Protein AF-A0A9C8HAI7-F1 (afdb_monomer_lite)

Structure (mmCIF, N/CA/C/O backbone):
data_AF-A0A9C8HAI7-F1
#
_entry.id   AF-A0A9C8HAI7-F1
#
loop_
_atom_site.group_PDB
_atom_site.id
_atom_site.type_symbol
_atom_site.label_atom_id
_atom_site.label_alt_id
_atom_site.label_comp_id
_atom_site.label_asym_id
_atom_site.label_entity_id
_atom_site.label_seq_id
_atom_site.pdbx_PDB_ins_code
_atom_site.Cartn_x
_atom_site.Cartn_y
_atom_site.Cartn_z
_atom_site.occupancy
_atom_site.B_iso_or_equiv
_atom_site.auth_seq_id
_atom_site.auth_comp_id
_atom_site.auth_asym_id
_atom_site.auth_atom_id
_atom_site.pdbx_PDB_model_num
ATOM 1 N N . MET A 1 1 ? 9.123 11.674 38.510 1.00 51.25 1 MET A N 1
ATOM 2 C CA . MET A 1 1 ? 7.842 11.099 38.053 1.00 51.25 1 MET A CA 1
ATOM 3 C C . MET A 1 1 ? 8.054 9.599 37.955 1.00 51.25 1 MET A C 1
ATOM 5 O O . MET A 1 1 ? 8.967 9.199 37.250 1.00 51.25 1 MET A O 1
ATOM 9 N N . ALA A 1 2 ? 7.351 8.792 38.752 1.00 55.34 2 ALA A N 1
ATOM 10 C CA . ALA A 1 2 ? 7.474 7.337 38.682 1.00 55.34 2 ALA A CA 1
ATOM 11 C C . ALA A 1 2 ? 6.578 6.842 37.539 1.00 55.34 2 ALA A C 1
ATOM 13 O O . ALA A 1 2 ? 5.361 7.010 37.595 1.00 55.34 2 ALA A O 1
ATOM 14 N N . GLN A 1 3 ? 7.203 6.332 36.480 1.00 66.25 3 GLN A N 1
ATOM 15 C CA . GLN A 1 3 ? 6.550 5.761 35.308 1.00 66.25 3 GLN A CA 1
ATOM 16 C C . GLN A 1 3 ? 5.741 4.535 35.761 1.00 66.25 3 GLN A C 1
ATOM 18 O O . GLN A 1 3 ? 6.293 3.644 36.401 1.00 66.25 3 GLN A O 1
ATOM 23 N N . GLY A 1 4 ? 4.431 4.528 35.507 1.00 74.19 4 GLY A N 1
ATOM 24 C CA . GLY A 1 4 ? 3.496 3.498 35.972 1.00 74.19 4 GLY A CA 1
ATOM 25 C C . GLY A 1 4 ? 3.650 2.164 35.243 1.00 74.19 4 GLY A C 1
ATOM 26 O O . GLY A 1 4 ? 2.739 1.753 34.529 1.00 74.19 4 GLY A O 1
ATOM 27 N N . PHE A 1 5 ? 4.794 1.503 35.398 1.00 66.69 5 PHE A N 1
ATOM 28 C CA . PHE A 1 5 ? 5.005 0.155 34.890 1.00 66.69 5 PHE A CA 1
ATOM 29 C C . PHE A 1 5 ? 4.417 -0.886 35.848 1.00 66.69 5 PHE A C 1
ATOM 31 O O . PHE A 1 5 ? 4.404 -0.733 37.071 1.00 66.69 5 PHE A O 1
ATOM 38 N N . ALA A 1 6 ? 3.853 -1.945 35.270 1.00 79.56 6 ALA A N 1
ATOM 39 C CA . ALA A 1 6 ? 3.275 -3.056 36.011 1.00 79.56 6 ALA A CA 1
ATOM 40 C C . ALA A 1 6 ? 4.389 -4.003 36.494 1.00 79.56 6 ALA A C 1
ATOM 42 O O . ALA A 1 6 ? 4.573 -5.086 35.955 1.00 79.56 6 ALA A O 1
ATOM 43 N N . ASP A 1 7 ? 5.135 -3.598 37.523 1.00 82.38 7 ASP A N 1
ATOM 44 C CA . ASP A 1 7 ? 6.307 -4.336 38.033 1.00 82.38 7 ASP A CA 1
ATOM 45 C C . ASP A 1 7 ? 5.966 -5.480 39.008 1.00 82.38 7 ASP A C 1
ATOM 47 O O . ASP A 1 7 ? 6.837 -6.009 39.699 1.00 82.38 7 ASP A O 1
ATOM 51 N N . ARG A 1 8 ? 4.686 -5.849 39.141 1.00 75.75 8 ARG A N 1
ATOM 52 C CA . ARG A 1 8 ? 4.245 -6.864 40.108 1.00 75.75 8 ARG A CA 1
ATOM 53 C C . ARG A 1 8 ? 3.381 -7.919 39.434 1.00 75.75 8 ARG A C 1
ATOM 55 O O . ARG A 1 8 ? 2.238 -7.646 39.079 1.00 75.75 8 ARG A O 1
ATOM 62 N N . LEU A 1 9 ? 3.910 -9.137 39.336 1.00 80.62 9 LEU A N 1
ATOM 63 C CA . LEU A 1 9 ? 3.096 -10.330 39.116 1.00 80.62 9 LEU A CA 1
ATOM 64 C C . LEU A 1 9 ? 2.451 -10.743 40.445 1.00 80.62 9 LEU A C 1
ATOM 66 O O . LEU A 1 9 ? 3.131 -10.863 41.463 1.00 80.62 9 LEU A O 1
ATOM 70 N N . ILE A 1 10 ? 1.138 -10.951 40.427 1.00 83.50 10 ILE A N 1
ATOM 71 C CA . ILE A 1 10 ? 0.376 -11.511 41.547 1.00 83.50 10 ILE A CA 1
ATOM 72 C C . ILE A 1 10 ? 0.139 -12.996 41.260 1.00 83.50 10 ILE A C 1
ATOM 74 O O . ILE A 1 10 ? 0.052 -13.397 40.099 1.00 83.50 10 ILE A O 1
ATOM 78 N N . GLU A 1 11 ? 0.036 -13.794 42.323 1.00 86.00 11 GLU A N 1
ATOM 79 C CA . GLU A 1 11 ? -0.294 -15.218 42.253 1.00 86.00 11 GLU A CA 1
ATOM 80 C C . GLU A 1 11 ? -1.531 -15.463 41.363 1.00 86.00 11 GLU A C 1
ATOM 82 O O . GLU A 1 11 ? -2.542 -14.762 41.519 1.00 86.00 11 GLU A O 1
ATOM 87 N N . PRO A 1 12 ? -1.488 -16.440 40.437 1.00 82.56 12 PRO A N 1
ATOM 88 C CA . PRO A 1 12 ? -2.614 -16.753 39.570 1.00 82.56 12 PRO A CA 1
ATOM 89 C C . PRO A 1 12 ? -3.881 -17.061 40.375 1.00 82.56 12 PRO A C 1
ATOM 91 O O . PRO A 1 12 ? -3.924 -17.946 41.232 1.00 82.56 12 PRO A O 1
ATOM 94 N N . VAL A 1 13 ? -4.960 -16.346 40.060 1.00 84.44 13 VAL A N 1
ATOM 95 C CA . VAL A 1 13 ? -6.271 -16.603 40.659 1.00 84.44 13 VAL A CA 1
ATOM 96 C C . VAL A 1 13 ? -6.896 -17.822 39.984 1.00 84.44 13 VAL A C 1
ATOM 98 O O . VAL A 1 13 ? -7.035 -17.872 38.763 1.00 84.44 13 VAL A O 1
ATOM 101 N N . ARG A 1 14 ? -7.322 -18.808 40.781 1.00 82.88 14 ARG A N 1
ATOM 102 C CA . ARG A 1 14 ? -8.084 -19.957 40.274 1.00 82.88 14 ARG A CA 1
ATOM 103 C C . ARG A 1 14 ? -9.531 -19.546 40.009 1.00 82.88 14 ARG A C 1
ATOM 105 O O . ARG A 1 14 ? -10.239 -19.138 40.927 1.00 82.88 14 ARG A O 1
ATOM 112 N N . ILE A 1 15 ? -9.982 -19.677 38.764 1.00 82.62 15 ILE A N 1
ATOM 113 C CA . ILE A 1 15 ? -11.381 -19.444 38.394 1.00 82.62 15 ILE A CA 1
ATOM 114 C C . ILE A 1 15 ? -12.225 -20.597 38.962 1.00 82.62 15 ILE A C 1
ATOM 116 O O . ILE A 1 15 ? -12.009 -21.757 38.626 1.00 82.62 15 ILE A O 1
ATOM 120 N N . ALA A 1 16 ? -13.183 -20.286 39.840 1.00 82.81 16 ALA A N 1
ATOM 121 C CA . ALA A 1 16 ? -14.054 -21.284 40.477 1.00 82.81 16 ALA A CA 1
ATOM 122 C C . ALA A 1 16 ? -15.240 -21.729 39.596 1.00 82.81 16 ALA A C 1
ATOM 124 O O . ALA A 1 16 ? -15.949 -22.674 39.938 1.00 82.81 16 ALA A O 1
ATOM 125 N N . ALA A 1 17 ? -15.473 -21.046 38.474 1.00 81.25 17 ALA A N 1
ATOM 126 C CA . ALA A 1 17 ? -16.537 -21.350 37.527 1.00 81.25 17 ALA A CA 1
ATOM 127 C C . ALA A 1 17 ? -15.955 -21.935 36.236 1.00 81.25 17 ALA A C 1
ATOM 129 O O . ALA A 1 17 ? -15.024 -21.381 35.657 1.00 81.25 17 ALA A O 1
ATOM 130 N N . ARG A 1 18 ? -16.539 -23.037 35.763 1.00 79.31 18 ARG A N 1
ATOM 131 C CA . ARG A 1 18 ? -16.265 -23.590 34.432 1.00 79.31 18 ARG A CA 1
ATOM 132 C C . ARG A 1 18 ? -17.380 -23.185 33.478 1.00 79.31 18 ARG A C 1
ATOM 134 O O . ARG A 1 18 ? -18.553 -23.250 33.848 1.00 79.31 18 ARG A O 1
ATOM 141 N N . PHE A 1 19 ? -17.016 -22.793 32.265 1.00 78.69 19 PHE A N 1
ATOM 142 C CA . PHE A 1 19 ? -17.974 -22.579 31.189 1.00 78.69 19 PHE A CA 1
ATOM 143 C C . PHE A 1 19 ? -18.028 -23.840 30.323 1.00 78.69 19 PHE A C 1
ATOM 145 O O . PHE A 1 19 ? -16.998 -24.305 29.844 1.00 78.69 19 PHE A O 1
ATOM 152 N N . ASP A 1 20 ? -19.219 -24.415 30.168 1.00 81.56 20 ASP A N 1
ATOM 153 C CA . ASP A 1 20 ? -19.455 -25.561 29.287 1.00 81.56 20 ASP A CA 1
ATOM 154 C C . ASP A 1 20 ? -19.900 -25.045 27.915 1.00 81.56 20 ASP A C 1
ATOM 156 O O . ASP A 1 20 ? -21.063 -24.682 27.717 1.00 81.56 20 ASP A O 1
ATOM 160 N N . ILE A 1 21 ? -18.947 -24.981 26.983 1.00 78.00 21 ILE A N 1
ATOM 161 C CA . ILE A 1 21 ? -19.149 -24.453 25.627 1.00 78.00 21 ILE A CA 1
ATOM 162 C C . ILE A 1 21 ? -20.181 -25.300 24.858 1.00 78.00 21 ILE A C 1
ATOM 164 O O . ILE A 1 21 ? -20.953 -24.751 24.076 1.00 78.00 21 ILE A O 1
ATOM 168 N N . GLY A 1 22 ? -20.294 -26.603 25.149 1.00 78.38 22 GLY A N 1
ATOM 169 C CA . GLY A 1 22 ? -21.260 -27.502 24.501 1.00 78.38 22 GLY A CA 1
ATOM 170 C C . GLY A 1 22 ? -22.720 -27.236 24.887 1.00 78.38 22 GLY A C 1
ATOM 171 O O . GLY A 1 22 ? -23.648 -27.687 24.213 1.00 78.38 22 GLY A O 1
ATOM 172 N N . ARG A 1 23 ? -22.956 -26.469 25.960 1.00 77.69 23 ARG A N 1
ATOM 173 C CA . ARG A 1 23 ? -24.305 -26.065 26.380 1.00 77.69 23 ARG A CA 1
ATOM 174 C C . ARG A 1 23 ? -24.809 -24.822 25.645 1.00 77.69 23 ARG A C 1
ATOM 176 O O . ARG A 1 23 ? -25.992 -24.490 25.752 1.00 77.69 23 ARG A O 1
ATOM 183 N N . PHE A 1 24 ? -23.941 -24.112 24.928 1.00 78.38 24 PHE A N 1
ATOM 184 C CA . PHE A 1 24 ? -24.313 -22.880 24.252 1.00 78.38 24 PHE A CA 1
ATOM 185 C C . PHE A 1 24 ? -25.170 -23.188 23.018 1.00 78.38 24 PHE A C 1
ATOM 187 O O . PHE A 1 24 ? -24.724 -23.818 22.068 1.00 78.38 24 PHE A O 1
ATOM 194 N N . ARG A 1 25 ? -26.434 -22.752 23.043 1.00 82.19 25 ARG A N 1
ATOM 195 C CA . ARG A 1 25 ? -27.409 -22.946 21.949 1.00 82.19 25 ARG A CA 1
ATOM 196 C C . ARG A 1 25 ? -27.593 -21.701 21.079 1.00 82.19 25 ARG A C 1
ATOM 198 O O . ARG A 1 25 ? -28.437 -21.700 20.197 1.00 82.19 25 ARG A O 1
ATOM 205 N N . ASN A 1 26 ? -26.821 -20.649 21.344 1.00 78.75 26 ASN A N 1
ATOM 206 C CA . ASN A 1 26 ? -26.900 -19.366 20.649 1.00 78.75 26 ASN A CA 1
ATOM 207 C C . ASN A 1 26 ? -25.709 -19.174 19.696 1.00 78.75 26 ASN A C 1
ATOM 209 O O . ASN A 1 26 ? -25.126 -18.093 19.628 1.00 78.75 26 ASN A O 1
ATOM 213 N N . ALA A 1 27 ? -25.288 -20.249 19.027 1.00 79.31 27 ALA A N 1
ATOM 214 C CA . ALA A 1 27 ? -24.289 -20.144 17.977 1.00 79.31 27 ALA A CA 1
ATOM 215 C C . ALA A 1 27 ? -24.911 -19.404 16.777 1.00 79.31 27 ALA A C 1
ATOM 217 O O . ALA A 1 27 ? -26.030 -19.742 16.379 1.00 79.31 27 ALA A O 1
ATOM 218 N N . PRO A 1 28 ? -24.228 -18.396 16.205 1.00 79.12 28 PRO A N 1
ATOM 219 C CA . PRO A 1 28 ? -24.620 -17.818 14.927 1.00 79.12 28 PRO A CA 1
ATOM 220 C C . PRO A 1 28 ? -24.794 -18.929 13.878 1.00 79.12 28 PRO A C 1
ATOM 222 O O . PRO A 1 28 ? -23.923 -19.798 13.796 1.00 79.12 28 PRO A O 1
ATOM 225 N N . PRO A 1 29 ? -25.864 -18.909 13.063 1.00 73.62 29 PRO A N 1
ATOM 226 C CA . PRO A 1 29 ? -26.189 -20.002 12.139 1.00 73.62 29 PRO A CA 1
ATOM 227 C C . PRO A 1 29 ? -25.047 -20.318 11.162 1.00 73.62 29 PRO A C 1
ATOM 229 O O . PRO A 1 29 ? -24.774 -21.481 10.897 1.00 73.62 29 PRO A O 1
ATOM 232 N N . VAL A 1 30 ? -24.291 -19.296 10.752 1.00 80.00 30 VAL A N 1
ATOM 233 C CA . VAL A 1 30 ? -23.109 -19.421 9.882 1.00 80.00 30 VAL A CA 1
ATOM 234 C C . VAL A 1 30 ? -22.053 -20.387 10.444 1.00 80.00 30 VAL A C 1
ATOM 236 O O . VAL A 1 30 ? -21.397 -21.091 9.685 1.00 80.00 30 VAL A O 1
ATOM 239 N N . LEU A 1 31 ? -21.880 -20.443 11.770 1.00 76.31 31 LEU A N 1
ATOM 240 C CA . LEU A 1 31 ? -20.901 -21.334 12.406 1.00 76.31 31 LEU A CA 1
ATOM 241 C C . LEU A 1 31 ? -21.414 -22.772 12.534 1.00 76.31 31 LEU A C 1
ATOM 243 O O . LEU A 1 31 ? -20.612 -23.698 12.563 1.00 76.31 31 LEU A O 1
ATOM 247 N N . VAL A 1 32 ? -22.733 -22.961 12.620 1.00 77.88 32 VAL A N 1
ATOM 248 C CA . VAL A 1 32 ? -23.352 -24.294 12.670 1.00 77.88 32 VAL A CA 1
ATOM 249 C C . VAL A 1 32 ? 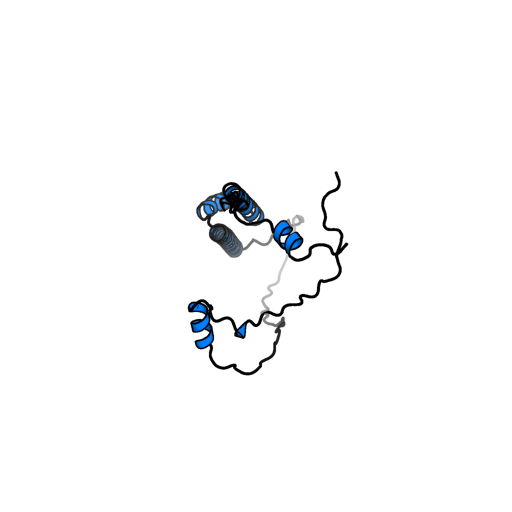-23.254 -24.958 11.299 1.00 77.88 32 VAL A C 1
ATOM 251 O O . VAL A 1 32 ? -22.805 -26.095 11.204 1.00 77.88 32 VAL A O 1
ATOM 254 N N . GLU A 1 33 ? -23.571 -24.212 10.239 1.00 76.31 33 GLU A N 1
ATOM 255 C CA . GLU A 1 33 ? -23.473 -24.686 8.854 1.00 76.31 33 GLU A CA 1
ATOM 256 C C . GLU A 1 33 ? -22.029 -25.040 8.464 1.00 76.31 33 GLU A C 1
ATOM 258 O O . GLU A 1 33 ? -21.805 -26.033 7.780 1.00 76.31 33 GLU A O 1
ATOM 263 N N . ALA A 1 34 ? -21.037 -24.276 8.936 1.00 75.00 34 ALA A N 1
ATOM 264 C CA . ALA A 1 34 ? -19.624 -24.554 8.675 1.00 75.00 34 ALA A CA 1
ATOM 265 C C . ALA A 1 34 ? -19.115 -25.838 9.358 1.00 75.00 34 ALA A C 1
ATOM 267 O O . ALA A 1 34 ? -18.283 -26.533 8.787 1.00 75.00 34 ALA A O 1
ATOM 268 N N . VAL A 1 35 ? -19.615 -26.164 10.557 1.00 74.44 35 VAL A N 1
ATOM 269 C CA . VAL A 1 35 ? -19.246 -27.397 11.279 1.00 74.44 35 VAL A CA 1
ATOM 270 C C . VAL A 1 35 ? -19.935 -28.625 10.681 1.00 74.44 35 VAL A C 1
ATOM 272 O O . VAL A 1 35 ? -19.328 -29.686 10.608 1.00 74.44 35 VAL A O 1
ATOM 275 N N . GLU A 1 36 ? -21.185 -28.497 10.231 1.00 71.12 36 GLU A N 1
ATOM 276 C CA . GLU A 1 36 ? -21.896 -29.592 9.550 1.00 71.12 36 GLU A CA 1
ATOM 277 C C . GLU A 1 36 ? -21.369 -29.855 8.128 1.00 71.12 36 GLU A C 1
ATOM 279 O O . GLU A 1 36 ? -21.594 -30.933 7.582 1.00 71.12 36 GLU A O 1
ATOM 284 N N . ALA A 1 37 ? -20.665 -28.888 7.533 1.00 72.12 37 ALA A N 1
ATOM 285 C CA . ALA A 1 37 ? -20.082 -28.995 6.199 1.00 72.12 37 ALA A CA 1
ATOM 286 C C . ALA A 1 37 ? -18.646 -29.557 6.170 1.00 72.12 37 ALA A C 1
ATOM 288 O O . ALA A 1 37 ? -18.119 -29.762 5.074 1.00 72.12 37 ALA A O 1
ATOM 289 N N . GLU A 1 38 ? -18.004 -29.817 7.317 1.00 57.53 38 GLU A N 1
ATOM 290 C CA . GLU A 1 38 ? -16.689 -30.469 7.323 1.00 57.53 38 GLU A CA 1
ATOM 291 C C . GLU A 1 38 ? -16.802 -31.985 7.060 1.00 57.53 38 GLU A C 1
ATOM 293 O O . GLU A 1 38 ? -17.628 -32.666 7.676 1.00 57.53 38 GLU A O 1
ATOM 298 N N . PRO A 1 39 ? -15.981 -32.542 6.149 1.00 51.75 39 PRO A N 1
ATOM 299 C CA . PRO A 1 39 ? -15.899 -33.980 5.924 1.00 51.75 39 PRO A CA 1
ATOM 300 C C . PRO A 1 39 ? -15.174 -34.700 7.078 1.00 51.75 39 PRO A C 1
ATOM 302 O O . PRO A 1 39 ? -14.340 -34.120 7.767 1.00 51.75 39 PRO A O 1
ATOM 305 N N . GLU A 1 40 ? -15.504 -35.985 7.252 1.00 52.22 40 GLU A N 1
ATOM 306 C CA . GLU A 1 40 ? -14.924 -36.940 8.217 1.00 52.22 40 GLU A CA 1
ATOM 307 C C . GLU A 1 40 ? -13.391 -36.806 8.391 1.00 52.22 40 GLU A C 1
ATOM 309 O O . GLU A 1 40 ? -12.685 -36.570 7.405 1.00 52.22 40 GLU A O 1
ATOM 314 N N . PRO A 1 41 ? -12.850 -37.015 9.611 1.00 49.12 41 PRO A N 1
ATOM 315 C CA . PRO A 1 41 ? -11.428 -36.849 9.885 1.00 49.12 41 PRO A CA 1
ATOM 316 C C . PRO A 1 41 ? -10.619 -37.906 9.128 1.00 49.12 41 PRO A C 1
ATOM 318 O O . PRO A 1 41 ? -10.670 -39.099 9.430 1.00 49.12 41 PRO A O 1
ATOM 321 N N . GLY A 1 42 ? -9.876 -37.445 8.125 1.00 44.31 42 GLY A N 1
ATOM 322 C CA . GLY A 1 42 ? -8.821 -38.206 7.478 1.00 44.31 42 GLY A CA 1
ATOM 323 C C . GLY A 1 42 ? -7.607 -38.316 8.397 1.00 44.31 42 GLY A C 1
ATOM 324 O O . GLY A 1 42 ? -7.136 -37.315 8.930 1.00 44.31 42 GLY A O 1
ATOM 325 N N . ASP A 1 43 ? -7.179 -39.561 8.556 1.00 40.97 43 ASP A N 1
ATOM 326 C CA . ASP A 1 43 ? -6.004 -40.105 9.236 1.00 40.97 43 ASP A CA 1
ATOM 327 C C . ASP A 1 43 ? -4.748 -39.209 9.248 1.00 40.97 43 ASP A C 1
ATOM 329 O O . ASP A 1 43 ? -4.436 -38.503 8.287 1.00 40.97 43 ASP A O 1
ATOM 333 N N . ASP A 1 44 ? -4.005 -39.315 10.348 1.00 52.12 44 ASP A N 1
ATOM 334 C CA . ASP A 1 44 ? -2.681 -38.751 10.587 1.00 52.12 44 ASP A CA 1
ATOM 335 C C . ASP A 1 44 ? -1.715 -38.878 9.390 1.00 52.12 44 ASP A C 1
ATOM 337 O O . ASP A 1 44 ? -1.383 -39.982 8.968 1.00 52.12 44 ASP A O 1
ATOM 341 N N . THR A 1 45 ? -1.115 -37.766 8.951 1.00 41.06 45 THR A N 1
ATOM 342 C CA . THR A 1 45 ? 0.264 -37.780 8.428 1.00 41.06 45 THR A CA 1
ATOM 343 C C . THR A 1 45 ? 1.005 -36.522 8.857 1.00 41.06 45 THR A C 1
ATOM 345 O O . THR A 1 45 ? 0.889 -35.456 8.255 1.00 41.06 45 THR A O 1
ATOM 348 N N . ASP A 1 46 ? 1.684 -36.698 9.985 1.00 40.12 46 ASP A N 1
ATOM 349 C CA . ASP A 1 46 ? 3.074 -36.358 10.286 1.00 40.12 46 ASP A CA 1
ATOM 350 C C . ASP A 1 46 ? 3.801 -35.349 9.383 1.00 40.12 46 ASP A C 1
ATOM 352 O O . ASP A 1 46 ? 3.817 -35.423 8.152 1.00 40.12 46 ASP A O 1
ATOM 356 N N . GLY A 1 47 ? 4.476 -34.419 10.054 1.00 50.16 47 GLY A N 1
ATOM 357 C CA . GLY A 1 47 ? 5.304 -33.414 9.424 1.00 50.16 47 GLY A CA 1
ATOM 358 C C . GLY A 1 47 ? 6.492 -34.029 8.700 1.00 50.16 47 GLY A C 1
ATOM 359 O O . GLY A 1 47 ? 7.141 -34.953 9.176 1.00 50.16 47 GLY A O 1
ATOM 360 N N . THR A 1 48 ? 6.860 -33.451 7.565 1.00 35.62 48 THR A N 1
ATOM 361 C CA . THR A 1 48 ? 8.224 -33.575 7.059 1.00 35.62 48 THR A CA 1
ATOM 362 C C . THR A 1 48 ? 8.624 -32.255 6.425 1.00 35.62 48 THR A C 1
ATOM 364 O O . THR A 1 48 ? 8.195 -31.882 5.338 1.00 35.62 48 THR A O 1
ATOM 367 N N . ASN A 1 49 ? 9.446 -31.541 7.188 1.00 46.84 49 ASN A N 1
ATOM 368 C CA . ASN A 1 49 ? 10.375 -30.531 6.720 1.00 46.84 49 ASN A CA 1
ATOM 369 C C . ASN A 1 49 ? 11.217 -31.139 5.584 1.00 46.84 49 ASN A C 1
ATOM 371 O O . ASN A 1 49 ? 11.797 -32.207 5.773 1.00 46.84 49 ASN A O 1
ATOM 375 N N . THR A 1 50 ? 11.294 -30.498 4.421 1.00 37.00 50 THR A N 1
ATOM 376 C CA . THR A 1 50 ? 12.246 -30.897 3.373 1.00 37.00 50 THR A CA 1
ATOM 377 C C . THR A 1 50 ? 13.072 -29.684 2.981 1.00 37.00 50 THR A C 1
ATOM 379 O O . THR A 1 50 ? 12.749 -28.936 2.061 1.00 37.00 50 THR A O 1
ATOM 382 N N . GLU A 1 51 ? 14.123 -29.472 3.768 1.00 43.88 51 GLU A N 1
ATOM 383 C CA . GLU A 1 51 ? 15.351 -28.830 3.317 1.00 43.88 51 GLU A CA 1
ATOM 384 C C . GLU A 1 51 ? 16.135 -29.768 2.384 1.00 43.88 51 GLU A C 1
ATOM 386 O O . GLU A 1 51 ? 15.971 -30.989 2.433 1.00 43.88 51 GLU A O 1
ATOM 391 N N . ALA A 1 52 ? 17.069 -29.147 1.656 1.00 41.44 52 ALA A N 1
ATOM 392 C CA . ALA A 1 52 ? 18.113 -29.714 0.799 1.00 41.44 52 ALA A CA 1
ATOM 393 C C . ALA A 1 52 ? 17.621 -30.099 -0.615 1.00 41.44 52 ALA A C 1
ATOM 395 O O . ALA A 1 52 ? 16.538 -30.638 -0.787 1.00 41.44 52 ALA A O 1
ATOM 396 N N . THR A 1 53 ? 18.335 -29.788 -1.696 1.00 39.09 53 THR A N 1
ATOM 397 C CA . THR A 1 53 ? 19.778 -29.979 -1.882 1.00 39.09 53 THR A CA 1
ATOM 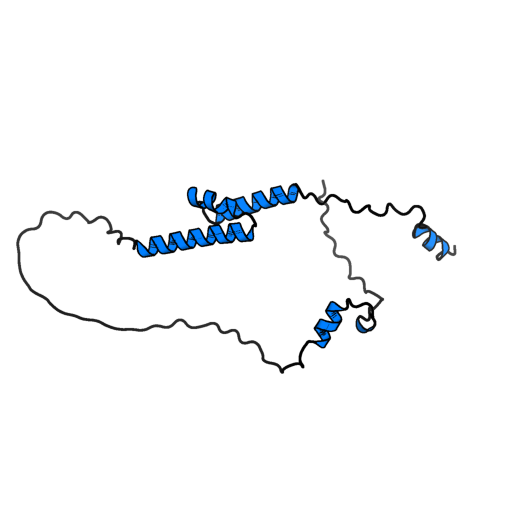398 C C . THR A 1 53 ? 20.330 -29.060 -2.980 1.00 39.09 53 THR A C 1
ATOM 400 O O . THR A 1 53 ? 19.783 -28.976 -4.079 1.00 39.09 53 THR A O 1
ATOM 403 N N . ASP A 1 54 ? 21.447 -28.418 -2.652 1.00 42.53 54 ASP A N 1
ATOM 404 C CA . ASP A 1 54 ? 22.542 -28.063 -3.559 1.00 42.53 54 ASP A CA 1
ATOM 405 C C . ASP A 1 54 ? 23.111 -29.357 -4.180 1.00 42.53 54 ASP A C 1
ATOM 407 O O . ASP A 1 54 ? 23.119 -30.354 -3.466 1.00 42.53 54 ASP A O 1
ATOM 411 N N . GLU A 1 55 ? 23.520 -29.366 -5.460 1.00 39.66 55 GLU A N 1
ATOM 412 C CA . GLU A 1 55 ? 24.653 -30.157 -6.007 1.00 39.66 55 GLU A CA 1
ATOM 413 C C . GLU A 1 55 ? 24.721 -30.146 -7.565 1.00 39.66 55 GLU A C 1
ATOM 415 O O . GLU A 1 55 ? 23.887 -30.719 -8.258 1.00 39.66 55 GLU A O 1
ATOM 420 N N . VAL A 1 56 ? 25.751 -29.438 -8.060 1.00 42.09 56 VAL A N 1
ATOM 421 C CA . VAL A 1 56 ? 26.820 -29.758 -9.053 1.00 42.09 56 VAL A CA 1
ATOM 422 C C . VAL A 1 56 ? 26.559 -30.460 -10.410 1.00 42.09 56 VAL A C 1
ATOM 424 O O . VAL A 1 56 ? 25.813 -31.425 -10.520 1.00 42.09 56 VAL A O 1
ATOM 427 N N . ALA A 1 57 ? 27.433 -30.057 -11.356 1.00 36.00 57 ALA A N 1
ATOM 428 C CA . ALA A 1 57 ? 28.055 -30.802 -12.476 1.00 36.00 57 ALA A CA 1
ATOM 429 C C . ALA A 1 57 ? 27.403 -30.619 -13.860 1.00 36.00 57 ALA A C 1
ATOM 431 O O . ALA A 1 57 ? 26.187 -30.581 -13.972 1.00 36.00 57 ALA A O 1
ATOM 432 N N . ASP A 1 58 ? 28.103 -30.557 -14.995 1.00 35.47 58 ASP A N 1
ATOM 433 C CA . ASP A 1 58 ? 29.521 -30.500 -15.400 1.00 35.47 58 ASP A CA 1
ATOM 434 C C . ASP A 1 58 ? 29.514 -30.379 -16.951 1.00 35.47 58 ASP A C 1
ATOM 436 O O . ASP A 1 58 ? 28.511 -30.726 -17.577 1.00 35.47 58 ASP A O 1
ATOM 440 N N . GLY A 1 59 ? 30.625 -29.941 -17.555 1.00 31.20 59 GLY A N 1
ATOM 441 C CA . GLY A 1 59 ? 30.984 -30.267 -18.947 1.00 31.20 59 GLY A CA 1
ATOM 442 C C . GLY A 1 59 ? 30.585 -29.263 -20.040 1.00 31.20 59 GLY A C 1
ATOM 443 O O . GLY A 1 59 ? 29.413 -29.087 -20.348 1.00 31.20 59 GLY A O 1
ATOM 444 N N . ASP A 1 60 ? 31.547 -28.630 -20.715 1.00 37.56 60 ASP A N 1
ATOM 445 C CA . ASP A 1 60 ? 32.336 -29.282 -21.774 1.00 37.56 60 ASP A CA 1
ATOM 446 C C . ASP A 1 60 ? 33.349 -28.295 -22.392 1.00 3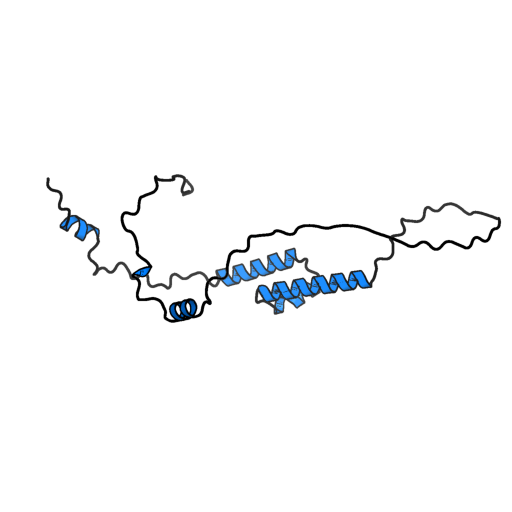7.56 60 ASP A C 1
ATOM 448 O O . ASP A 1 60 ? 33.053 -27.123 -22.631 1.00 37.56 60 ASP A O 1
ATOM 452 N N . GLN A 1 61 ? 34.567 -28.789 -22.605 1.00 36.81 61 GLN A N 1
ATOM 453 C CA . GLN A 1 61 ? 35.684 -28.097 -23.243 1.00 36.81 61 GLN A CA 1
ATOM 454 C C . GLN A 1 61 ? 35.594 -28.252 -24.762 1.00 36.81 61 GLN A C 1
ATOM 456 O O . GLN A 1 61 ? 35.333 -29.346 -25.249 1.00 36.81 61 GLN A O 1
ATOM 461 N N . VAL A 1 62 ? 35.976 -27.216 -25.510 1.00 39.22 62 VAL A N 1
ATOM 462 C CA . VAL A 1 62 ? 36.552 -27.403 -26.847 1.00 39.22 62 VAL A CA 1
ATOM 463 C C . VAL A 1 62 ? 37.831 -26.581 -26.965 1.00 39.22 62 VAL A C 1
ATOM 465 O O . VAL A 1 62 ? 37.828 -25.358 -26.824 1.00 39.22 62 VAL A O 1
ATOM 468 N N . GLU A 1 63 ? 38.927 -27.310 -27.149 1.00 38.62 63 GLU A N 1
ATOM 469 C CA . GLU A 1 63 ? 40.245 -26.825 -27.541 1.00 38.62 63 GLU A CA 1
ATOM 470 C C . GLU A 1 63 ? 40.278 -26.430 -29.031 1.00 38.62 63 GLU A C 1
ATOM 472 O O . GLU A 1 63 ? 39.408 -26.816 -29.813 1.00 38.62 63 GLU A O 1
ATOM 477 N N . ASP A 1 64 ? 41.385 -25.763 -29.374 1.00 31.44 64 ASP A N 1
ATOM 478 C CA . ASP A 1 64 ? 42.066 -25.733 -30.678 1.00 31.44 64 ASP A CA 1
ATOM 479 C C . ASP A 1 64 ? 41.771 -24.535 -31.604 1.00 31.44 64 ASP A C 1
ATOM 481 O O . ASP A 1 64 ? 40.700 -24.400 -32.190 1.00 31.44 64 ASP A O 1
ATOM 485 N N . ASP A 1 65 ? 42.739 -23.620 -31.733 1.00 34.59 65 ASP A N 1
ATOM 486 C CA . ASP A 1 65 ? 43.710 -23.709 -32.837 1.00 34.59 65 ASP A CA 1
ATOM 487 C C . ASP A 1 65 ? 44.813 -22.646 -32.651 1.00 34.59 65 ASP A C 1
ATOM 489 O O . ASP A 1 65 ? 44.575 -21.435 -32.573 1.00 34.59 65 ASP A O 1
ATOM 493 N N . GLU A 1 66 ? 46.041 -23.136 -32.522 1.00 38.69 66 GLU A N 1
ATOM 494 C CA . GLU A 1 66 ? 47.279 -22.383 -32.369 1.00 38.69 66 GLU A CA 1
ATOM 495 C C . GLU A 1 66 ? 47.896 -22.103 -33.747 1.00 38.69 66 GLU A C 1
ATOM 497 O O . GLU A 1 66 ? 48.221 -23.028 -34.489 1.00 38.69 66 GLU A O 1
ATOM 502 N N . VAL A 1 67 ? 48.157 -20.830 -34.071 1.00 35.84 67 VAL A N 1
ATOM 503 C CA . VAL A 1 67 ? 49.051 -20.468 -35.183 1.00 35.84 67 VAL A CA 1
ATOM 504 C C . VAL A 1 67 ? 50.113 -19.474 -34.702 1.00 35.84 67 VAL A C 1
ATOM 506 O O . VAL A 1 67 ? 49.860 -18.286 -34.507 1.00 35.84 67 VAL A O 1
ATOM 509 N N . ALA A 1 68 ? 51.325 -20.002 -34.524 1.00 33.47 68 ALA A N 1
ATOM 510 C CA . ALA A 1 68 ? 52.611 -19.303 -34.397 1.00 33.47 68 ALA A CA 1
ATOM 511 C C . ALA A 1 68 ? 52.889 -18.461 -35.677 1.00 33.47 68 ALA A C 1
ATOM 513 O O . ALA A 1 68 ? 52.456 -18.860 -36.752 1.00 33.47 68 ALA A O 1
ATOM 514 N N . ALA A 1 69 ? 53.598 -17.326 -35.766 1.00 40.38 69 ALA A N 1
ATOM 515 C CA . ALA A 1 69 ? 54.736 -16.681 -35.087 1.00 40.38 69 ALA A CA 1
ATOM 516 C C . ALA A 1 69 ? 55.032 -15.347 -35.876 1.00 40.38 69 ALA A C 1
ATOM 518 O O . ALA A 1 69 ? 54.272 -15.028 -36.790 1.00 40.38 69 ALA A O 1
ATOM 519 N N . PRO A 1 70 ? 56.194 -14.661 -35.765 1.00 45.53 70 PRO A N 1
ATOM 520 C CA . PRO A 1 70 ? 56.729 -13.891 -34.639 1.00 45.53 70 PRO A CA 1
ATOM 521 C C . PRO A 1 70 ? 57.123 -12.421 -34.996 1.00 45.53 70 PRO A C 1
ATOM 523 O O . PRO A 1 70 ? 57.358 -12.070 -36.148 1.00 45.53 70 PRO A O 1
ATOM 526 N N . ASP A 1 71 ? 57.327 -11.639 -33.931 1.00 34.47 71 ASP A N 1
ATOM 527 C CA . ASP A 1 71 ? 58.310 -10.551 -33.740 1.00 34.47 71 ASP A CA 1
ATOM 528 C C . ASP A 1 71 ? 58.126 -9.105 -34.272 1.00 34.47 71 ASP A C 1
ATOM 530 O O . ASP A 1 71 ? 57.903 -8.836 -35.452 1.00 34.47 71 ASP A O 1
ATOM 534 N N . THR A 1 72 ? 58.510 -8.187 -33.365 1.00 31.31 72 THR A N 1
ATOM 535 C CA . THR A 1 72 ? 58.883 -6.754 -33.478 1.00 31.31 72 THR A CA 1
ATOM 536 C C . THR A 1 72 ? 57.790 -5.663 -33.395 1.00 31.31 72 THR A C 1
ATOM 538 O O . THR A 1 72 ? 56.830 -5.693 -34.158 1.00 31.31 72 THR A O 1
ATOM 541 N N . PRO A 1 73 ? 58.024 -4.535 -32.679 1.00 42.81 73 PRO A N 1
ATOM 542 C CA . PRO A 1 73 ? 58.512 -4.359 -31.310 1.00 42.81 73 PRO A CA 1
ATOM 543 C C . PRO A 1 73 ? 57.478 -3.640 -30.405 1.00 42.81 73 PRO A C 1
ATOM 545 O O . PRO A 1 73 ? 56.619 -2.879 -30.849 1.00 42.81 73 PRO A O 1
ATOM 548 N N . GLU A 1 74 ? 57.626 -3.860 -29.104 1.00 46.78 74 GLU A N 1
ATOM 549 C CA . GLU A 1 74 ? 56.882 -3.263 -27.990 1.00 46.78 74 GLU A CA 1
ATOM 550 C C . GLU A 1 74 ? 56.908 -1.715 -27.986 1.00 46.78 74 GLU A C 1
ATOM 552 O O . GLU A 1 74 ? 57.970 -1.114 -28.179 1.00 46.78 74 GLU A O 1
ATOM 557 N N . PRO A 1 75 ? 55.786 -1.053 -27.641 1.00 41.12 75 PRO A N 1
ATOM 558 C CA . PRO A 1 75 ? 55.864 0.181 -26.881 1.00 41.12 75 PRO A CA 1
ATOM 559 C C . PRO A 1 75 ? 55.085 0.046 -25.569 1.00 41.12 75 PRO A C 1
ATOM 561 O O . PRO A 1 75 ? 53.862 -0.035 -25.549 1.00 41.12 75 PRO A O 1
ATOM 564 N N . SER A 1 76 ? 55.847 0.092 -24.479 1.00 44.72 76 SER A N 1
ATOM 565 C CA . SER A 1 76 ? 55.488 0.638 -23.171 1.00 44.72 76 SER A CA 1
ATOM 566 C C . SER A 1 76 ? 54.147 0.212 -22.572 1.00 44.72 76 SER A C 1
ATOM 568 O O . SER A 1 76 ? 53.093 0.786 -22.846 1.00 44.72 76 SER A O 1
ATOM 570 N N . ALA A 1 77 ? 54.261 -0.705 -21.613 1.00 51.16 77 ALA A N 1
ATOM 571 C CA . ALA A 1 77 ? 53.301 -0.984 -20.558 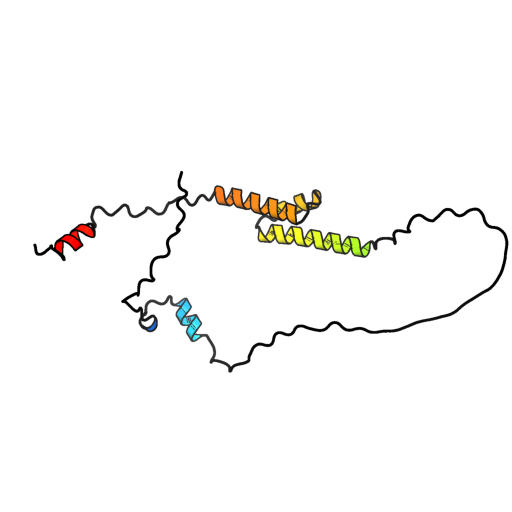1.00 51.16 77 ALA A CA 1
ATOM 572 C C . ALA A 1 77 ? 52.565 0.278 -20.062 1.00 51.16 77 ALA A C 1
ATOM 574 O O . ALA A 1 77 ? 53.068 1.047 -19.242 1.00 51.16 77 ALA A O 1
ATOM 575 N N . GLN A 1 78 ? 51.329 0.447 -20.523 1.00 46.75 78 GLN A N 1
ATOM 576 C CA . GLN A 1 78 ? 50.289 1.081 -19.730 1.00 46.75 78 GLN A CA 1
ATOM 577 C C . GLN A 1 78 ? 49.452 -0.053 -19.161 1.00 46.75 78 GLN A C 1
ATOM 579 O O . GLN A 1 78 ? 48.774 -0.763 -19.899 1.00 46.75 78 GLN A O 1
ATOM 584 N N . THR A 1 79 ? 49.550 -0.249 -17.849 1.00 49.12 79 THR A N 1
ATOM 585 C CA . THR A 1 79 ? 48.628 -1.078 -17.076 1.00 49.12 79 THR A CA 1
ATOM 586 C C . THR A 1 79 ? 47.199 -0.758 -17.529 1.00 49.12 79 THR A C 1
ATOM 588 O O . THR A 1 79 ? 46.784 0.394 -17.365 1.00 49.12 79 THR A O 1
ATOM 591 N N . PRO A 1 80 ? 46.450 -1.703 -18.132 1.00 55.69 80 PRO A N 1
ATOM 592 C CA . PRO A 1 80 ? 45.064 -1.439 -18.470 1.00 55.69 80 PRO A CA 1
ATOM 593 C C . PRO A 1 80 ? 44.321 -1.112 -17.167 1.00 55.69 80 PRO A C 1
ATOM 595 O O . PRO A 1 80 ? 44.541 -1.794 -16.159 1.00 55.69 80 PRO A O 1
ATOM 598 N N . PRO A 1 81 ? 43.469 -0.069 -17.137 1.00 63.69 81 PRO A N 1
ATOM 599 C CA . PRO A 1 81 ? 42.547 0.097 -16.021 1.00 63.69 81 PRO A CA 1
ATOM 600 C C . PRO A 1 81 ? 41.760 -1.212 -15.871 1.00 63.69 81 PRO A C 1
ATOM 602 O O . PRO A 1 81 ? 41.526 -1.876 -16.888 1.00 63.69 81 PRO A O 1
ATOM 605 N N . PRO A 1 82 ? 41.381 -1.620 -14.645 1.00 56.91 82 PRO A N 1
ATOM 606 C CA . PRO A 1 82 ? 40.631 -2.853 -14.454 1.00 56.91 82 PRO A CA 1
ATOM 607 C C . PRO A 1 82 ? 39.433 -2.812 -15.397 1.00 56.91 82 PRO A C 1
ATOM 609 O O . PRO A 1 82 ? 38.604 -1.904 -15.316 1.00 56.91 82 PRO A O 1
ATOM 612 N N . SER A 1 83 ? 39.418 -3.736 -16.357 1.00 55.78 83 SER A N 1
ATOM 613 C CA . SER A 1 83 ? 38.338 -3.873 -17.318 1.00 55.78 83 SER A CA 1
ATOM 614 C C . SER A 1 83 ? 37.110 -4.251 -16.504 1.00 55.78 83 SER A C 1
ATOM 616 O O . SER A 1 83 ? 36.952 -5.395 -16.084 1.00 55.78 83 SER A O 1
ATOM 618 N N . VAL A 1 84 ? 36.298 -3.250 -16.170 1.00 61.53 84 VAL A N 1
ATOM 619 C CA . VAL A 1 84 ? 34.963 -3.471 -15.637 1.00 61.53 84 VAL A CA 1
ATOM 620 C C . VAL A 1 84 ? 34.245 -4.208 -16.756 1.00 61.53 84 VAL A C 1
ATOM 622 O O . VAL A 1 84 ? 33.991 -3.624 -17.810 1.00 61.53 84 VAL A O 1
ATOM 625 N N . ALA A 1 85 ? 34.024 -5.510 -16.570 1.00 67.19 85 ALA A N 1
ATOM 626 C CA . ALA A 1 85 ? 33.231 -6.304 -17.493 1.00 67.19 85 ALA A CA 1
ATOM 627 C C . ALA A 1 85 ? 31.933 -5.533 -17.804 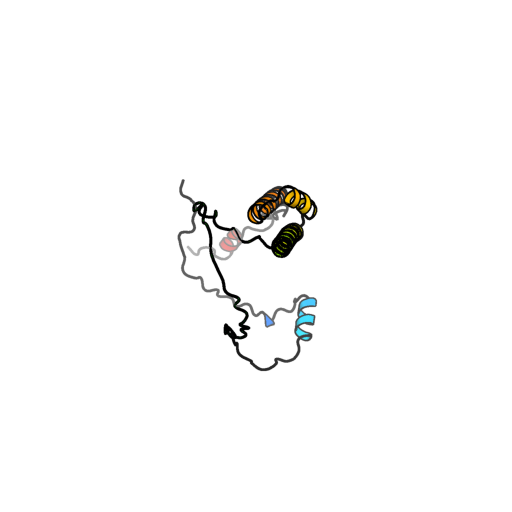1.00 67.19 85 ALA A C 1
ATOM 629 O O . ALA A 1 85 ? 31.354 -4.944 -16.883 1.00 67.19 85 ALA A O 1
ATOM 630 N N . PRO A 1 86 ? 31.494 -5.463 -19.072 1.00 69.50 86 PRO A N 1
ATOM 631 C CA . PRO A 1 86 ? 30.302 -4.702 -19.414 1.00 69.50 86 PRO A CA 1
ATOM 632 C C . PRO A 1 86 ? 29.116 -5.277 -18.634 1.00 69.50 86 PRO A C 1
ATOM 634 O O . PRO A 1 86 ? 28.815 -6.463 -18.758 1.00 69.50 86 PRO A O 1
ATOM 637 N N . LEU A 1 87 ? 28.464 -4.448 -17.810 1.00 79.44 87 LEU A N 1
ATOM 638 C CA . LEU A 1 87 ? 27.212 -4.839 -17.167 1.00 79.44 87 LEU A CA 1
ATOM 639 C C . LEU A 1 87 ? 26.205 -5.205 -18.265 1.00 79.44 87 LEU A C 1
ATOM 641 O O . LEU A 1 87 ? 26.011 -4.439 -19.212 1.00 79.44 87 LEU A O 1
ATOM 645 N N . ASP A 1 88 ? 25.572 -6.370 -18.136 1.00 89.75 88 ASP A N 1
ATOM 646 C CA . ASP A 1 88 ? 24.585 -6.843 -19.101 1.00 89.75 88 ASP A CA 1
ATOM 647 C C . ASP A 1 88 ? 23.343 -5.922 -19.091 1.00 89.75 88 ASP A C 1
ATOM 649 O O . ASP A 1 88 ? 22.659 -5.814 -18.067 1.00 89.75 88 ASP A O 1
ATOM 653 N N . PRO A 1 89 ? 23.004 -5.253 -20.213 1.00 92.94 89 PRO A N 1
ATOM 654 C CA . PRO A 1 89 ? 21.841 -4.369 -20.279 1.00 92.94 89 PRO A CA 1
ATOM 655 C C . PRO A 1 89 ? 20.515 -5.106 -20.045 1.00 92.94 89 PRO A C 1
ATOM 657 O O . PRO A 1 89 ? 19.529 -4.480 -19.644 1.00 92.94 89 PRO A O 1
ATOM 660 N N . SER A 1 90 ? 20.465 -6.418 -20.299 1.00 91.00 90 SER A N 1
ATOM 661 C CA . SER A 1 90 ? 19.286 -7.235 -20.010 1.00 91.00 90 SER A CA 1
ATOM 662 C C . SER A 1 90 ? 19.091 -7.405 -18.502 1.00 91.00 90 SER A C 1
ATOM 664 O O . SER A 1 90 ? 17.993 -7.152 -18.000 1.00 91.00 90 SER A O 1
ATOM 666 N N . ALA A 1 91 ? 20.160 -7.731 -17.769 1.00 93.75 91 ALA A N 1
ATOM 667 C CA . ALA A 1 91 ? 20.146 -7.815 -16.310 1.00 93.75 91 ALA A CA 1
ATOM 668 C C . ALA A 1 91 ? 19.685 -6.501 -15.651 1.00 93.75 91 ALA A C 1
ATOM 670 O O . ALA A 1 91 ? 18.780 -6.524 -14.817 1.00 93.75 91 ALA A O 1
ATOM 671 N N . ILE A 1 92 ? 20.202 -5.349 -16.100 1.00 93.88 92 ILE A N 1
ATOM 672 C CA . ILE A 1 92 ? 19.793 -4.026 -15.585 1.00 93.88 92 ILE A CA 1
ATOM 673 C C . ILE A 1 92 ? 18.295 -3.783 -15.813 1.00 93.88 92 ILE A C 1
ATOM 675 O O . ILE A 1 92 ? 17.579 -3.308 -14.931 1.00 93.88 92 ILE A O 1
ATOM 679 N N . ARG A 1 93 ? 17.783 -4.125 -17.002 1.00 95.00 93 ARG A N 1
ATOM 680 C CA . ARG A 1 93 ? 16.355 -3.967 -17.307 1.00 95.00 93 ARG A CA 1
ATOM 681 C C . ARG A 1 93 ? 15.491 -4.868 -16.427 1.00 95.00 93 ARG A C 1
ATOM 683 O O . ARG A 1 93 ? 14.427 -4.437 -15.987 1.00 95.00 93 ARG A O 1
ATOM 690 N N . ALA A 1 94 ? 15.918 -6.107 -16.194 1.00 96.69 94 ALA A N 1
ATOM 691 C CA . ALA A 1 94 ? 15.199 -7.042 -15.339 1.00 96.69 94 ALA A CA 1
ATOM 692 C C . ALA A 1 94 ? 15.127 -6.532 -13.891 1.00 96.69 94 ALA A C 1
ATOM 694 O O . ALA A 1 94 ? 14.049 -6.557 -13.296 1.00 96.69 94 ALA A O 1
ATOM 695 N N . GLU A 1 95 ? 16.232 -5.998 -13.366 1.00 95.19 95 GLU A N 1
ATOM 696 C CA . GLU A 1 95 ? 16.289 -5.382 -12.039 1.00 95.19 95 GLU A CA 1
ATOM 697 C C . GLU A 1 95 ? 15.366 -4.162 -11.938 1.00 95.19 95 GLU A C 1
ATOM 699 O O . GLU A 1 95 ? 14.532 -4.102 -11.036 1.00 95.19 95 GLU A O 1
ATOM 704 N N . ALA A 1 96 ? 15.423 -3.243 -12.907 1.00 96.31 96 ALA A N 1
ATOM 705 C CA . ALA A 1 96 ? 14.565 -2.058 -12.930 1.00 96.31 96 ALA A CA 1
ATOM 706 C C . ALA A 1 96 ? 13.068 -2.418 -12.987 1.00 96.31 96 ALA A C 1
ATOM 708 O O . ALA A 1 96 ? 12.246 -1.821 -12.291 1.00 96.31 96 ALA A O 1
ATOM 709 N N . ILE A 1 97 ? 12.695 -3.433 -13.776 1.00 97.56 97 ILE A N 1
ATOM 710 C CA . ILE A 1 97 ? 11.317 -3.947 -13.813 1.00 97.56 97 ILE A CA 1
ATOM 711 C C . ILE A 1 97 ? 10.942 -4.592 -12.471 1.00 97.56 97 ILE A C 1
ATOM 713 O O . ILE A 1 97 ? 9.811 -4.424 -12.010 1.00 97.56 97 ILE A O 1
ATOM 717 N N . GLY A 1 98 ? 11.868 -5.321 -11.843 1.00 98.12 98 GLY A N 1
ATOM 718 C CA . GLY A 1 98 ? 11.683 -5.915 -10.519 1.00 98.12 98 GLY A CA 1
ATOM 719 C C . GLY A 1 98 ? 11.423 -4.857 -9.448 1.00 98.12 98 GLY A C 1
ATOM 720 O O . GLY A 1 98 ? 10.427 -4.943 -8.728 1.00 98.12 98 GLY A O 1
ATOM 721 N N . HIS A 1 99 ? 12.254 -3.816 -9.409 1.00 97.69 99 HIS A N 1
ATOM 722 C CA . HIS A 1 99 ? 12.083 -2.671 -8.523 1.00 97.69 99 HIS A CA 1
ATOM 723 C C . HIS A 1 99 ? 10.734 -1.978 -8.759 1.00 97.69 99 HIS A C 1
ATOM 725 O O . HIS A 1 99 ? 9.961 -1.786 -7.818 1.00 97.69 99 HIS A O 1
ATOM 731 N N . ALA A 1 100 ? 10.390 -1.687 -10.018 1.00 97.88 100 ALA A N 1
ATOM 732 C CA . ALA A 1 100 ? 9.138 -1.014 -10.344 1.00 97.88 100 ALA A CA 1
ATOM 733 C C . ALA A 1 100 ? 7.899 -1.805 -9.894 1.00 97.88 100 ALA A C 1
ATOM 735 O O . ALA A 1 100 ? 6.944 -1.227 -9.373 1.00 97.88 100 ALA A O 1
ATOM 736 N N . ARG A 1 101 ? 7.920 -3.136 -10.045 1.00 98.25 101 ARG A N 1
ATOM 737 C CA . ARG A 1 101 ? 6.851 -4.017 -9.546 1.00 98.25 101 ARG A CA 1
ATOM 738 C C . ARG A 1 101 ? 6.744 -3.962 -8.026 1.00 98.25 101 ARG A C 1
ATOM 740 O O . ARG A 1 101 ? 5.645 -3.765 -7.518 1.00 98.25 101 ARG A O 1
ATOM 747 N N . ALA A 1 102 ? 7.870 -4.047 -7.317 1.00 98.31 102 ALA A N 1
ATOM 748 C CA . ALA A 1 102 ? 7.892 -3.986 -5.859 1.00 98.31 102 ALA A CA 1
ATOM 749 C C . ALA A 1 102 ? 7.305 -2.668 -5.319 1.00 98.31 102 ALA A C 1
ATOM 751 O O . ALA A 1 102 ? 6.497 -2.693 -4.390 1.00 98.31 102 ALA A O 1
ATOM 752 N N . VAL A 1 103 ? 7.639 -1.526 -5.932 1.00 98.31 103 VAL A N 1
ATOM 753 C CA . VAL A 1 103 ? 7.067 -0.217 -5.563 1.00 98.31 103 VAL A CA 1
ATOM 754 C C . VAL A 1 103 ? 5.553 -0.184 -5.791 1.00 98.31 103 VAL A C 1
ATOM 756 O O . VAL A 1 103 ? 4.803 0.258 -4.916 1.00 98.31 103 VAL A O 1
ATOM 759 N N . VAL A 1 104 ? 5.082 -0.673 -6.943 1.00 98.06 104 VAL A N 1
ATOM 760 C CA . VAL A 1 104 ? 3.647 -0.716 -7.272 1.00 98.06 104 VAL A CA 1
ATOM 761 C C . VAL A 1 104 ? 2.878 -1.610 -6.302 1.00 98.06 104 VAL A C 1
ATOM 763 O O . VAL A 1 104 ? 1.817 -1.212 -5.818 1.00 98.06 104 VAL A O 1
ATOM 766 N N . ASP A 1 105 ? 3.403 -2.793 -5.992 1.00 98.06 105 ASP A N 1
ATOM 767 C CA . ASP A 1 105 ? 2.749 -3.748 -5.099 1.00 98.06 105 ASP A CA 1
ATOM 768 C C . ASP A 1 105 ? 2.682 -3.221 -3.664 1.00 98.06 105 ASP A C 1
ATOM 770 O O . ASP A 1 105 ? 1.626 -3.287 -3.032 1.00 98.06 105 ASP A O 1
ATOM 774 N N . LEU A 1 106 ? 3.753 -2.595 -3.175 1.00 98.00 106 LEU A N 1
ATOM 775 C CA . LEU A 1 106 ? 3.767 -1.955 -1.861 1.00 98.00 106 LEU A CA 1
ATOM 776 C C . LEU A 1 106 ? 2.723 -0.827 -1.769 1.00 98.00 106 LEU A C 1
ATOM 778 O O . LEU A 1 106 ? 1.944 -0.770 -0.816 1.00 98.00 106 LEU A O 1
ATOM 782 N N . CYS A 1 107 ? 2.654 0.037 -2.786 1.00 97.06 107 CYS A N 1
ATOM 783 C CA . CYS A 1 107 ? 1.667 1.117 -2.840 1.00 97.06 107 CYS A CA 1
ATOM 784 C C . CYS A 1 107 ? 0.228 0.582 -2.910 1.00 97.06 107 CYS A C 1
ATOM 786 O O . CYS A 1 107 ? -0.675 1.161 -2.306 1.00 97.06 107 CYS A O 1
ATOM 788 N N . ARG A 1 108 ? -0.002 -0.537 -3.612 1.00 97.12 108 ARG A N 1
ATOM 789 C CA . ARG A 1 108 ? -1.310 -1.212 -3.656 1.00 97.12 108 ARG A CA 1
ATOM 790 C C . ARG A 1 108 ? -1.699 -1.799 -2.305 1.00 97.12 108 ARG A C 1
ATOM 792 O O . ARG A 1 108 ? -2.826 -1.577 -1.873 1.00 97.12 108 ARG A O 1
ATOM 799 N N . LEU A 1 109 ? -0.786 -2.496 -1.628 1.00 96.88 109 LEU A N 1
ATOM 800 C CA . LEU A 1 109 ? -1.027 -3.059 -0.294 1.00 96.88 109 LEU A CA 1
ATOM 801 C C . LEU A 1 109 ? -1.325 -1.972 0.747 1.00 96.88 109 LEU A C 1
ATOM 803 O O . LEU A 1 109 ? -2.144 -2.179 1.638 1.00 96.88 109 LEU A O 1
ATOM 807 N N . ALA A 1 110 ? -0.711 -0.796 0.608 1.00 95.38 110 ALA A N 1
ATOM 808 C CA . ALA A 1 110 ? -0.994 0.367 1.445 1.00 95.38 110 ALA A CA 1
ATOM 809 C C . ALA A 1 110 ? -2.280 1.130 1.056 1.00 95.38 110 ALA A C 1
ATOM 811 O O . ALA A 1 110 ? -2.629 2.105 1.717 1.00 95.38 110 ALA A O 1
ATOM 812 N N . GLY A 1 111 ? -2.983 0.729 -0.011 1.00 95.06 111 GLY A N 1
ATOM 813 C CA . GLY A 1 111 ? -4.193 1.405 -0.490 1.00 95.06 111 GLY A CA 1
ATOM 814 C C . GLY A 1 111 ? -3.942 2.770 -1.146 1.00 95.06 111 GLY A C 1
ATOM 815 O O . GLY A 1 111 ? -4.857 3.585 -1.222 1.00 95.06 111 GLY A O 1
ATOM 816 N N . GLN A 1 112 ? -2.718 3.041 -1.613 1.00 94.88 112 GLN A N 1
ATOM 817 C CA . GLN A 1 112 ? -2.291 4.334 -2.168 1.00 94.88 112 GLN A CA 1
ATOM 818 C C . GLN A 1 112 ? -1.644 4.185 -3.566 1.00 94.88 112 GLN A C 1
ATOM 820 O O . GLN A 1 112 ? -0.485 4.564 -3.756 1.00 94.88 112 GLN A O 1
ATOM 825 N N . PRO A 1 113 ? -2.346 3.649 -4.587 1.00 95.00 113 PRO A N 1
ATOM 826 C CA . PRO A 1 113 ? -1.752 3.377 -5.904 1.00 95.00 113 PRO A CA 1
ATOM 827 C C . PRO A 1 113 ? -1.243 4.634 -6.631 1.00 95.00 113 PRO A C 1
ATOM 829 O O . PRO A 1 113 ? -0.282 4.550 -7.392 1.00 95.00 113 PRO A O 1
ATOM 832 N N . GLN A 1 114 ? -1.834 5.805 -6.371 1.00 94.25 114 GLN A N 1
ATOM 833 C CA . GLN A 1 114 ? -1.409 7.096 -6.930 1.00 94.25 114 GLN A CA 1
ATOM 834 C C . GLN A 1 114 ? 0.020 7.505 -6.539 1.00 94.25 114 GLN A C 1
ATOM 836 O O . GLN A 1 114 ? 0.647 8.280 -7.257 1.00 94.25 114 GLN A O 1
ATOM 841 N N . MET A 1 115 ? 0.556 6.983 -5.432 1.00 94.69 115 MET A N 1
ATOM 842 C CA . MET A 1 115 ? 1.904 7.324 -4.969 1.00 94.69 115 MET A CA 1
ATOM 843 C C . MET A 1 115 ? 3.007 6.613 -5.762 1.00 94.69 115 MET A C 1
ATOM 845 O O . MET A 1 115 ? 4.131 7.107 -5.807 1.00 94.69 115 MET A O 1
ATOM 849 N N . ALA A 1 116 ? 2.697 5.495 -6.429 1.00 96.94 116 ALA A N 1
ATOM 850 C CA . ALA A 1 116 ? 3.696 4.681 -7.120 1.00 96.94 116 ALA A CA 1
ATOM 851 C C . ALA A 1 116 ? 4.429 5.460 -8.224 1.00 96.94 116 ALA A C 1
ATOM 853 O O . ALA A 1 116 ? 5.650 5.397 -8.300 1.00 96.94 116 ALA A O 1
ATOM 854 N N . GLY A 1 117 ? 3.709 6.243 -9.037 1.00 96.19 117 GLY A N 1
ATOM 855 C CA . GLY A 1 117 ? 4.325 7.039 -10.108 1.00 96.19 117 GLY A CA 1
ATOM 856 C C . GLY A 1 117 ? 5.351 8.041 -9.576 1.00 96.19 117 GLY A C 1
ATOM 857 O O . GLY A 1 117 ? 6.462 8.119 -10.088 1.00 96.19 117 GLY A O 1
ATOM 858 N N . ARG A 1 118 ? 5.019 8.717 -8.471 1.00 97.00 118 ARG A N 1
ATOM 859 C CA . ARG A 1 118 ? 5.911 9.680 -7.817 1.00 97.00 118 ARG A CA 1
ATOM 860 C C . ARG A 1 118 ? 7.198 9.024 -7.307 1.00 97.00 118 ARG A C 1
ATOM 862 O O . ARG A 1 118 ? 8.267 9.602 -7.468 1.00 97.00 118 ARG A O 1
ATOM 869 N N . PHE A 1 119 ? 7.100 7.843 -6.695 1.00 97.31 119 PHE A N 1
ATOM 870 C CA . PHE A 1 119 ? 8.276 7.128 -6.191 1.00 97.31 119 PHE A CA 1
ATOM 871 C C . PHE A 1 119 ? 9.182 6.624 -7.316 1.00 97.31 119 PHE A C 1
ATOM 873 O O . PHE A 1 119 ? 10.398 6.704 -7.183 1.00 97.31 119 PHE A O 1
ATOM 880 N N . LEU A 1 120 ? 8.604 6.175 -8.435 1.00 96.94 120 LEU A N 1
ATOM 881 C CA . LEU A 1 120 ? 9.369 5.745 -9.609 1.00 96.94 120 LEU A CA 1
ATOM 882 C C . LEU A 1 120 ? 10.070 6.915 -10.309 1.00 96.94 120 LEU A C 1
ATOM 884 O O . LEU A 1 120 ? 11.199 6.769 -10.756 1.00 96.94 120 LEU A O 1
ATOM 888 N N . GLU A 1 121 ? 9.432 8.086 -10.381 1.00 96.50 121 GLU A N 1
ATOM 889 C CA . GLU A 1 121 ? 10.065 9.306 -10.906 1.00 96.50 121 GLU A CA 1
ATOM 890 C C . GLU A 1 121 ? 11.241 9.780 -10.040 1.00 96.50 121 GLU A C 1
ATOM 892 O O . GLU A 1 121 ? 12.173 10.400 -10.548 1.00 96.50 121 GLU A O 1
ATOM 897 N N . GLN A 1 122 ? 11.187 9.507 -8.734 1.00 95.94 122 GLN A N 1
ATOM 898 C CA . GLN A 1 122 ? 12.206 9.890 -7.752 1.00 95.94 122 GLN A CA 1
ATOM 899 C C . GLN A 1 122 ? 13.292 8.827 -7.561 1.00 95.94 122 GLN A C 1
ATOM 901 O O . GLN A 1 122 ? 14.237 9.093 -6.824 1.00 95.94 122 GLN A O 1
ATOM 906 N N . ASP A 1 123 ? 13.152 7.661 -8.201 1.00 94.56 123 ASP A N 1
ATOM 907 C CA . ASP A 1 123 ? 13.997 6.477 -7.988 1.00 94.56 123 ASP A CA 1
ATOM 908 C C . ASP A 1 123 ? 14.162 6.146 -6.491 1.00 94.56 123 ASP A C 1
ATOM 910 O O . ASP A 1 123 ? 15.249 5.859 -5.991 1.00 94.56 123 ASP A O 1
ATOM 914 N N . ALA A 1 124 ? 13.059 6.272 -5.744 1.00 96.38 124 ALA A N 1
ATOM 915 C CA . ALA A 1 124 ? 13.060 6.100 -4.299 1.00 96.38 124 ALA A CA 1
ATOM 916 C C . ALA A 1 124 ? 13.364 4.645 -3.925 1.00 96.38 124 ALA A C 1
ATOM 918 O O . ALA A 1 124 ? 12.773 3.699 -4.453 1.00 96.38 124 ALA A O 1
ATOM 919 N N . SER A 1 125 ? 14.239 4.454 -2.942 1.00 97.19 125 SER A N 1
ATOM 920 C CA . SER A 1 125 ? 14.558 3.123 -2.435 1.00 97.19 125 SER A CA 1
ATOM 921 C C . SER A 1 125 ? 13.340 2.479 -1.764 1.00 97.19 125 SER A C 1
ATOM 923 O O . SER A 1 125 ? 12.489 3.153 -1.183 1.00 97.19 125 SER A O 1
ATOM 925 N N . LEU A 1 126 ? 13.259 1.143 -1.772 1.00 97.19 126 LEU A N 1
ATOM 926 C CA . LEU A 1 126 ? 12.135 0.424 -1.148 1.00 97.19 126 LEU A CA 1
ATOM 927 C C . LEU A 1 126 ? 11.957 0.764 0.339 1.00 97.19 126 LEU A C 1
ATOM 929 O O . LEU A 1 126 ? 10.846 0.689 0.865 1.00 97.19 126 LEU A O 1
ATOM 933 N N . ASP A 1 127 ? 13.040 1.136 1.020 1.00 97.69 127 ASP A N 1
ATOM 934 C CA . ASP A 1 127 ? 12.981 1.563 2.411 1.00 97.69 127 ASP A CA 1
ATOM 935 C C . ASP A 1 127 ? 12.308 2.931 2.572 1.00 97.69 127 ASP A C 1
ATOM 937 O O . ASP A 1 127 ? 11.388 3.072 3.378 1.00 97.69 127 ASP A O 1
ATOM 941 N N . GLU A 1 128 ? 12.666 3.896 1.724 1.00 97.19 128 GLU A N 1
ATOM 942 C CA . GLU A 1 128 ? 12.034 5.216 1.685 1.00 97.19 128 GLU A CA 1
ATOM 943 C C . GLU A 1 128 ? 10.549 5.122 1.324 1.00 97.19 128 GLU A C 1
ATOM 945 O O . GLU A 1 128 ? 9.723 5.782 1.956 1.00 97.19 128 GLU A O 1
ATOM 950 N N . VAL A 1 129 ? 10.182 4.260 0.367 1.00 97.88 129 VAL A N 1
ATOM 951 C CA . VAL A 1 129 ? 8.773 4.034 0.012 1.00 97.88 129 VAL A CA 1
ATOM 952 C C . VAL A 1 129 ? 8.004 3.468 1.211 1.00 97.88 129 VAL A C 1
ATOM 954 O O . VAL A 1 129 ? 6.919 3.956 1.533 1.00 97.88 129 VAL A O 1
ATOM 957 N N . ARG A 1 130 ? 8.562 2.480 1.928 1.00 97.50 130 ARG A N 1
ATOM 958 C CA . ARG A 1 130 ? 7.940 1.935 3.150 1.00 97.50 130 ARG A CA 1
ATOM 959 C C . ARG A 1 130 ? 7.774 3.000 4.225 1.00 97.50 130 ARG A C 1
ATOM 961 O O . ARG A 1 130 ? 6.684 3.117 4.781 1.00 97.50 130 ARG A O 1
ATOM 968 N N . ALA A 1 131 ? 8.816 3.781 4.497 1.00 97.75 131 ALA A N 1
ATOM 969 C CA . ALA A 1 131 ? 8.774 4.842 5.495 1.00 97.75 131 ALA A CA 1
ATOM 970 C C . ALA A 1 131 ? 7.711 5.898 5.151 1.00 97.75 131 ALA A C 1
ATOM 972 O O . ALA A 1 131 ? 6.908 6.269 6.006 1.00 97.75 131 ALA A O 1
ATOM 973 N N . ALA A 1 132 ? 7.647 6.327 3.889 1.00 96.38 132 ALA A N 1
ATOM 974 C CA . ALA A 1 132 ? 6.673 7.307 3.424 1.00 96.38 132 ALA A CA 1
ATOM 975 C C . ALA A 1 132 ? 5.229 6.784 3.485 1.00 96.38 132 ALA A C 1
ATOM 977 O O . ALA A 1 132 ? 4.332 7.514 3.905 1.00 96.38 132 ALA A O 1
ATOM 978 N N . LEU A 1 133 ? 4.991 5.522 3.110 1.00 96.44 133 LEU A N 1
ATOM 979 C CA . LEU A 1 133 ? 3.662 4.910 3.208 1.00 96.44 133 LEU A CA 1
ATOM 980 C C . LEU A 1 133 ? 3.221 4.725 4.663 1.00 96.44 133 LEU A C 1
ATOM 982 O O . LEU A 1 133 ? 2.059 4.970 4.977 1.00 96.44 133 LEU A O 1
ATOM 986 N N . LEU A 1 134 ? 4.132 4.328 5.557 1.00 95.31 134 LEU A N 1
ATOM 987 C CA . LEU A 1 134 ? 3.841 4.219 6.987 1.00 95.31 134 LEU A CA 1
ATOM 988 C C . LEU A 1 134 ? 3.549 5.586 7.611 1.00 95.31 134 LEU A C 1
ATOM 990 O O . LEU A 1 134 ? 2.613 5.692 8.396 1.00 95.31 134 LEU A O 1
ATOM 994 N N . ALA A 1 135 ? 4.287 6.631 7.228 1.00 95.00 135 ALA A N 1
ATOM 995 C CA . ALA A 1 135 ? 4.006 7.996 7.661 1.00 95.00 135 ALA A CA 1
ATOM 996 C C . ALA A 1 135 ? 2.627 8.466 7.171 1.00 95.00 135 ALA A C 1
ATOM 998 O O . ALA A 1 135 ? 1.813 8.908 7.972 1.00 95.00 135 ALA A O 1
ATOM 999 N N . ALA A 1 136 ? 2.317 8.288 5.883 1.00 92.31 136 ALA A N 1
ATOM 1000 C CA . ALA A 1 136 ? 1.010 8.651 5.331 1.00 92.31 136 ALA A CA 1
ATOM 1001 C C . ALA A 1 136 ? -0.144 7.894 6.009 1.00 92.31 136 ALA A C 1
ATOM 1003 O O . ALA A 1 136 ? -1.202 8.463 6.269 1.00 92.31 136 ALA A O 1
ATOM 1004 N N . LYS A 1 137 ? 0.067 6.612 6.324 1.00 90.62 137 LYS A N 1
ATOM 1005 C CA . LYS A 1 137 ? -0.904 5.803 7.060 1.00 90.62 137 LYS A CA 1
ATOM 1006 C C . LYS A 1 137 ? -1.076 6.290 8.499 1.00 90.62 137 LYS A C 1
ATOM 1008 O O . LYS A 1 137 ? -2.208 6.366 8.957 1.00 90.62 137 LYS A O 1
ATOM 1013 N N . ALA A 1 138 ? 0.009 6.648 9.183 1.00 91.38 138 ALA A N 1
ATOM 1014 C CA . ALA A 1 138 ? -0.052 7.203 10.530 1.00 91.38 138 ALA A CA 1
ATOM 1015 C C . ALA A 1 138 ? -0.833 8.526 10.573 1.00 91.38 138 ALA A C 1
ATOM 1017 O O . ALA A 1 138 ? -1.634 8.708 11.481 1.00 91.38 138 ALA A O 1
ATOM 1018 N N . GLU A 1 139 ? -0.667 9.408 9.584 1.00 87.31 139 GLU A N 1
ATOM 1019 C CA . GLU A 1 139 ? -1.461 10.644 9.477 1.00 87.31 139 GLU A CA 1
ATOM 1020 C C . GLU A 1 139 ? -2.955 10.338 9.257 1.00 87.31 139 GLU A C 1
ATOM 1022 O O . GLU A 1 139 ? -3.812 10.879 9.953 1.00 87.31 139 GLU A O 1
ATOM 1027 N N . ALA A 1 140 ? -3.283 9.399 8.361 1.00 85.56 140 ALA A N 1
ATOM 1028 C CA . ALA A 1 140 ? -4.670 8.983 8.125 1.00 85.56 140 ALA A CA 1
ATOM 1029 C C . ALA A 1 140 ? -5.315 8.296 9.352 1.00 85.56 140 ALA A C 1
ATOM 1031 O O . ALA A 1 140 ? -6.504 8.469 9.632 1.00 85.56 140 ALA A O 1
ATOM 1032 N N . GLU A 1 141 ? -4.540 7.512 10.106 1.00 81.88 141 GLU A N 1
ATOM 1033 C CA . GLU A 1 141 ? -4.985 6.885 11.355 1.00 81.88 141 GLU A CA 1
ATOM 1034 C C . GLU A 1 141 ? -5.085 7.894 12.508 1.00 81.88 141 GLU A C 1
ATOM 1036 O O . GLU A 1 141 ? -5.982 7.762 13.336 1.00 81.88 141 GLU A O 1
ATOM 1041 N N . ALA A 1 142 ? -4.236 8.925 12.547 1.00 77.62 142 ALA A N 1
ATOM 1042 C CA . ALA A 1 142 ? -4.324 10.013 13.520 1.00 77.62 142 ALA A CA 1
ATOM 1043 C C . ALA A 1 142 ? -5.575 10.878 13.305 1.00 77.62 142 ALA A C 1
ATOM 1045 O O . ALA A 1 142 ? -6.208 11.288 14.275 1.00 77.62 142 ALA A O 1
ATOM 1046 N N . GLU A 1 143 ? -5.979 11.108 12.051 1.00 70.00 143 GLU A N 1
ATOM 1047 C CA . GLU A 1 143 ? -7.281 11.714 11.733 1.00 70.00 143 GLU A CA 1
ATOM 1048 C C . GLU A 1 143 ? -8.450 10.821 12.168 1.00 70.00 143 GLU A C 1
ATOM 1050 O O . GLU A 1 143 ? -9.499 11.312 12.589 1.00 70.00 143 GLU A O 1
ATOM 1055 N N . THR A 1 144 ? -8.249 9.502 12.133 1.00 66.62 144 THR A N 1
ATOM 1056 C CA . THR A 1 144 ? -9.176 8.507 12.685 1.00 66.62 144 THR A CA 1
ATOM 1057 C C . THR A 1 144 ? -8.895 8.279 14.173 1.00 66.62 144 THR A C 1
ATOM 1059 O O . THR A 1 144 ? -8.889 7.143 14.655 1.00 66.62 144 THR A O 1
ATOM 1062 N N . GLU A 1 145 ? -8.654 9.361 14.922 1.00 63.19 145 GLU A N 1
ATOM 1063 C CA . GLU A 1 145 ? -8.620 9.311 16.378 1.00 63.19 145 GLU A CA 1
ATOM 1064 C C . GLU A 1 145 ? -9.882 8.572 16.827 1.00 63.19 145 GLU A C 1
ATOM 1066 O O . GLU A 1 145 ? -10.995 8.932 16.428 1.00 63.19 145 GLU A O 1
ATOM 1071 N N . ILE A 1 146 ? -9.696 7.474 17.573 1.00 65.50 146 ILE A N 1
ATOM 1072 C CA . ILE A 1 146 ? -10.776 6.639 18.099 1.00 65.50 146 ILE A CA 1
ATOM 1073 C C . ILE A 1 146 ? -11.544 7.519 19.075 1.00 65.50 146 ILE A C 1
ATOM 1075 O O . ILE A 1 146 ? -11.327 7.493 20.287 1.00 65.50 146 ILE A O 1
ATOM 1079 N N . ALA A 1 147 ? -12.428 8.348 18.537 1.00 60.72 147 ALA A N 1
ATOM 1080 C CA . ALA A 1 147 ? -13.310 9.151 19.324 1.00 60.72 147 ALA A CA 1
ATOM 1081 C C . ALA A 1 147 ? -14.099 8.151 20.171 1.00 60.72 147 ALA A C 1
ATOM 1083 O O . ALA A 1 147 ? -14.666 7.196 19.621 1.00 60.72 147 ALA A O 1
ATOM 1084 N N . PRO A 1 148 ? -14.126 8.305 21.506 1.00 62.62 148 PRO A N 1
ATOM 1085 C CA . PRO A 1 148 ? -14.957 7.494 22.378 1.00 62.62 148 PRO A CA 1
ATOM 1086 C C . PRO A 1 148 ? -16.424 7.895 22.153 1.00 62.62 148 PRO A C 1
ATOM 1088 O O . PRO A 1 148 ? -17.092 8.446 23.017 1.00 62.62 148 PRO A O 1
ATOM 1091 N N . HIS A 1 149 ? -16.926 7.642 20.945 1.00 52.91 149 HIS A N 1
ATOM 1092 C CA . HIS A 1 149 ? -18.311 7.773 20.525 1.00 52.91 149 HIS A CA 1
ATOM 1093 C C . HIS A 1 149 ? -19.117 6.534 20.876 1.00 52.91 149 HIS A C 1
ATOM 1095 O O . HIS A 1 149 ? -20.297 6.469 20.545 1.00 52.91 149 HIS A O 1
ATOM 1101 N N . HIS A 1 150 ? -18.542 5.578 21.611 1.00 54.44 150 HIS A N 1
ATOM 1102 C CA . HIS A 1 150 ? -19.402 4.844 22.514 1.00 54.44 150 HIS A CA 1
ATOM 1103 C C . HIS A 1 150 ? -19.931 5.874 23.513 1.00 54.44 150 HIS A C 1
ATOM 1105 O O . HIS A 1 150 ? -19.130 6.377 24.307 1.00 54.44 150 HIS A O 1
ATOM 1111 N N . PRO A 1 151 ? -21.243 6.194 23.533 1.00 56.91 151 PRO A N 1
ATOM 1112 C CA . PRO A 1 151 ? -21.825 6.667 24.767 1.00 56.91 151 PRO A CA 1
ATOM 1113 C C . PRO A 1 151 ? -21.507 5.559 25.762 1.00 56.91 151 PRO A C 1
ATOM 1115 O O . PRO A 1 151 ? -22.131 4.498 25.743 1.00 56.91 151 PRO A O 1
ATOM 1118 N N . GLN A 1 152 ? -20.460 5.754 26.568 1.00 59.34 152 GLN A N 1
ATOM 1119 C CA . GLN A 1 152 ? -20.298 5.002 27.794 1.00 59.34 152 GLN A CA 1
ATOM 1120 C C . GLN A 1 152 ? -21.656 5.158 28.453 1.00 59.34 152 GLN A C 1
ATOM 1122 O O . GLN A 1 152 ? -22.035 6.312 28.680 1.00 59.34 152 GLN A O 1
ATOM 1127 N N . PRO A 1 153 ? -22.438 4.075 28.635 1.00 62.81 153 PRO A N 1
ATOM 1128 C CA . PRO A 1 153 ? -23.729 4.165 29.285 1.00 62.81 153 PRO A CA 1
ATOM 1129 C C . PRO A 1 153 ? -23.422 4.782 30.637 1.00 62.81 153 PRO A C 1
ATOM 1131 O O . PRO A 1 153 ? -22.833 4.127 31.501 1.00 62.81 153 PRO A O 1
ATOM 1134 N N . GLY A 1 154 ? -23.642 6.097 30.737 1.00 52.00 154 GLY A N 1
ATOM 1135 C CA . GLY A 1 154 ? -23.133 6.890 31.838 1.00 52.00 154 GLY A CA 1
ATOM 1136 C C . GLY A 1 154 ? -23.662 6.214 33.071 1.00 52.00 154 GLY A C 1
ATOM 1137 O O . GLY A 1 154 ? -24.873 5.998 33.098 1.00 52.00 154 GLY A O 1
ATOM 1138 N N . ARG A 1 155 ? -22.747 5.785 33.967 1.00 56.59 155 ARG A N 1
ATOM 1139 C CA . ARG A 1 155 ? -23.010 5.002 35.189 1.00 56.59 155 ARG A CA 1
ATOM 1140 C C . ARG A 1 155 ? -24.475 5.138 35.528 1.00 56.59 155 ARG A C 1
ATOM 1142 O O . ARG A 1 155 ? -24.853 6.190 36.042 1.00 56.59 155 ARG A O 1
ATOM 1149 N N . SER A 1 156 ? -25.296 4.183 35.094 1.00 53.25 156 SER A N 1
ATOM 1150 C CA . SER A 1 156 ? -26.740 4.375 35.123 1.00 53.25 156 SER A CA 1
ATOM 1151 C C . SER A 1 156 ? -27.086 4.693 36.566 1.00 53.25 156 SER A C 1
ATOM 1153 O O . SER A 1 156 ? -26.971 3.817 37.414 1.00 53.25 156 SER A O 1
ATOM 1155 N N . SER A 1 157 ? -27.432 5.950 36.859 1.00 55.66 157 SER A N 1
ATOM 1156 C CA . SER A 1 157 ? -27.721 6.413 38.224 1.00 55.66 157 SER A CA 1
ATOM 1157 C C . SER A 1 157 ? -28.902 5.625 38.821 1.00 55.66 157 SER A C 1
ATOM 1159 O O . SER A 1 157 ? -29.084 5.545 40.030 1.00 55.66 157 SER A O 1
ATOM 1161 N N . ALA A 1 158 ? -29.668 4.963 37.944 1.00 57.44 158 ALA A N 1
ATOM 1162 C CA . ALA A 1 158 ? -30.736 4.023 38.253 1.00 57.44 158 ALA A CA 1
ATOM 1163 C C . ALA A 1 158 ? -30.270 2.601 38.643 1.00 57.44 158 ALA A C 1
ATOM 1165 O O . ALA A 1 158 ? -31.039 1.863 39.257 1.00 57.44 158 ALA A O 1
ATOM 1166 N N . ALA A 1 159 ? -29.045 2.183 38.307 1.00 62.97 159 ALA A N 1
ATOM 1167 C CA . ALA A 1 159 ? -28.500 0.909 38.763 1.00 62.97 159 ALA A CA 1
ATOM 1168 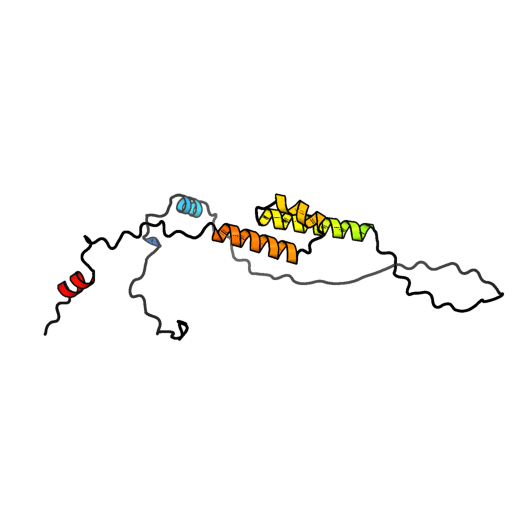C C . ALA A 1 159 ? -27.911 1.106 40.159 1.00 62.97 159 ALA A C 1
ATOM 1170 O O . ALA A 1 159 ? -26.921 1.818 40.339 1.00 62.97 159 ALA A O 1
ATOM 1171 N N . ARG A 1 160 ? -28.536 0.473 41.155 1.00 69.81 160 ARG A N 1
ATOM 1172 C CA . ARG A 1 160 ? -28.049 0.493 42.537 1.00 69.81 160 ARG A CA 1
ATOM 1173 C C . ARG A 1 160 ? -26.573 0.087 42.551 1.00 69.81 160 ARG A C 1
ATOM 1175 O O . ARG A 1 160 ? -26.239 -0.950 41.972 1.00 69.81 160 ARG A O 1
ATOM 1182 N N . PRO A 1 161 ? -25.686 0.877 43.176 1.00 78.25 161 PRO A N 1
ATOM 1183 C CA . PRO A 1 161 ? -24.267 0.579 43.144 1.00 78.25 161 PRO A CA 1
ATOM 1184 C C . PRO A 1 161 ? -24.028 -0.782 43.800 1.00 78.25 161 PRO A C 1
ATOM 1186 O O . PRO A 1 161 ? -24.594 -1.080 44.850 1.00 78.25 161 PRO A O 1
ATOM 1189 N N . TRP A 1 162 ? -23.173 -1.609 43.198 1.00 72.69 162 TRP A N 1
ATOM 1190 C CA . TRP A 1 162 ? -22.826 -2.939 43.715 1.00 72.69 162 TRP A CA 1
ATOM 1191 C C . TRP A 1 162 ? -22.426 -2.924 45.199 1.00 72.69 162 TRP A C 1
ATOM 1193 O O . TRP A 1 162 ? -22.762 -3.850 45.932 1.00 72.69 162 TRP A O 1
ATOM 1203 N N . GLY A 1 163 ? -21.798 -1.841 45.670 1.00 78.38 163 GLY A N 1
ATOM 1204 C CA . GLY A 1 163 ? -21.486 -1.642 47.089 1.00 78.38 163 GLY A CA 1
ATOM 1205 C C . GLY A 1 163 ? -22.717 -1.627 48.007 1.00 78.38 163 GLY A C 1
ATOM 1206 O O . GLY A 1 163 ? -22.654 -2.144 49.118 1.00 78.38 163 GLY A O 1
ATOM 1207 N N . GLU A 1 164 ? -23.859 -1.115 47.543 1.00 78.50 164 GLU A N 1
ATOM 1208 C CA . GLU A 1 164 ? -25.128 -1.128 48.285 1.00 78.50 164 GLU A CA 1
ATOM 1209 C C . GLU A 1 164 ? -25.712 -2.545 48.383 1.00 78.50 164 GLU A C 1
ATOM 1211 O O . GLU A 1 164 ? -26.248 -2.938 49.419 1.00 78.50 164 GLU A O 1
ATOM 1216 N N . ILE A 1 165 ? -25.589 -3.328 47.305 1.00 80.12 165 ILE A N 1
ATOM 1217 C CA . ILE A 1 165 ? -26.032 -4.726 47.260 1.00 80.12 165 ILE A CA 1
ATOM 1218 C C . ILE A 1 165 ? -25.185 -5.554 48.230 1.00 80.12 165 ILE A C 1
ATOM 1220 O O . ILE A 1 165 ? -25.742 -6.263 49.063 1.00 80.12 165 ILE A O 1
ATOM 1224 N N . VAL A 1 166 ? -23.859 -5.385 48.196 1.00 79.81 166 VAL A N 1
ATOM 1225 C CA . VAL A 1 166 ? -22.917 -6.076 49.089 1.00 79.81 166 VAL A CA 1
ATOM 1226 C C . VAL A 1 166 ? -23.154 -5.702 50.553 1.00 79.81 166 VAL A C 1
ATOM 1228 O O . VAL A 1 166 ? -23.250 -6.589 51.397 1.00 79.81 166 VAL A O 1
ATOM 1231 N N . ALA A 1 167 ? -23.332 -4.418 50.876 1.00 80.75 167 ALA A N 1
ATOM 1232 C CA . ALA A 1 167 ? -23.635 -3.987 52.244 1.00 80.75 167 ALA A CA 1
ATOM 1233 C C . ALA A 1 167 ? -24.977 -4.546 52.756 1.00 80.75 167 ALA A C 1
ATOM 1235 O O . ALA A 1 167 ? -25.139 -4.819 53.948 1.00 80.75 167 ALA A O 1
ATOM 1236 N N . ARG A 1 168 ? -25.948 -4.742 51.856 1.00 72.94 168 ARG A N 1
ATOM 1237 C CA . ARG A 1 168 ? -27.248 -5.332 52.186 1.00 72.94 168 ARG A CA 1
ATOM 1238 C C . ARG A 1 168 ? -27.165 -6.840 52.415 1.00 72.94 168 ARG A C 1
ATOM 1240 O O . ARG A 1 168 ? -27.844 -7.327 53.317 1.00 72.94 168 ARG A O 1
ATOM 1247 N N . THR A 1 169 ? -26.380 -7.565 51.618 1.00 73.94 169 THR A N 1
ATOM 1248 C CA . THR A 1 169 ? -26.298 -9.035 51.675 1.00 73.94 169 THR A CA 1
ATOM 1249 C C . THR A 1 169 ? -25.270 -9.543 52.682 1.00 73.94 169 THR A C 1
ATOM 1251 O O . THR A 1 169 ? -25.483 -10.599 53.266 1.00 73.94 169 THR A O 1
ATOM 1254 N N . PHE A 1 170 ? -24.195 -8.791 52.931 1.00 70.75 170 PHE A N 1
ATOM 1255 C CA . PHE A 1 170 ? -23.086 -9.180 53.813 1.00 70.75 170 PHE A CA 1
ATOM 1256 C C . PHE A 1 170 ? -22.990 -8.331 55.081 1.00 70.75 170 PHE A C 1
ATOM 1258 O O . PHE A 1 170 ? -21.904 -8.188 55.635 1.00 70.75 170 PHE A O 1
ATOM 1265 N N . LYS A 1 171 ? -24.114 -7.754 55.529 1.00 65.88 171 LYS A N 1
ATOM 1266 C CA . LYS A 1 171 ? -24.244 -6.984 56.776 1.00 65.88 171 LYS A CA 1
ATOM 1267 C C . LYS A 1 171 ? -23.324 -7.567 57.857 1.00 65.88 171 LYS A C 1
ATOM 1269 O O . LYS A 1 171 ? -23.578 -8.678 58.326 1.00 65.88 171 LYS A O 1
ATOM 1274 N N . LEU A 1 172 ? -22.248 -6.836 58.186 1.00 58.22 172 LEU A N 1
ATOM 1275 C CA . LEU A 1 172 ? -21.279 -7.229 59.206 1.00 58.22 172 LEU A CA 1
ATOM 1276 C C . LEU A 1 172 ? -22.058 -7.562 60.480 1.00 58.22 172 LEU A C 1
ATOM 1278 O O . LEU A 1 172 ? -22.658 -6.685 61.105 1.00 58.22 172 LEU A O 1
ATOM 1282 N N . LYS A 1 173 ? -22.088 -8.850 60.826 1.00 56.53 173 LYS A N 1
ATOM 1283 C CA . LYS A 1 173 ? -22.383 -9.287 62.184 1.00 56.53 173 LYS A CA 1
ATOM 1284 C C . LYS A 1 173 ? -21.240 -8.714 63.026 1.00 56.53 173 LYS A C 1
ATOM 1286 O O . LYS A 1 173 ? -20.084 -8.979 62.701 1.00 56.53 173 LYS A O 1
ATOM 1291 N N . GLY A 1 174 ? -21.593 -7.826 63.957 1.00 51.97 174 GLY A N 1
ATOM 1292 C CA . GLY A 1 174 ? -20.653 -7.151 64.854 1.00 51.97 174 GLY A CA 1
ATOM 1293 C C . GLY A 1 174 ? -19.850 -8.100 65.724 1.00 51.97 174 GLY A C 1
ATOM 1294 O O . GLY A 1 174 ? -20.210 -9.299 65.787 1.00 51.97 174 GLY A O 1
#

pLDDT: mean 71.34, std 21.21, range [31.2, 98.31]

Foldseek 3Di:
DDDPDPPDDDDDDDDPDDDDPVPDPPPDVVVVVVVVPDDDDDDDDDDDDDDDDDDDDDDDDDDDDDDDDDDDDDDDDDPPDPPPPDDDPVVVVVVLVVQLVLLQVLCVVLVHNVCSVVCNVVVPDPVRSVVVSVVVVVVVVVVVPVPCVVPPVPVVPPPDPVVVVCCVVVVDPD

Secondary structure (DSSP, 8-state):
--------PPPPPPP-----GGG-----HHHHHHHHTS----------------------------------------------PPPPHHHHHHHHHHHHHHHHHHHHHTT-TTHHHHHHHTT--HHHHHHHHHHHHHHHHHHT-----S------TTS--HHHHHHHHS----

Sequence (174 aa):
MAQGFADRLIEPVRIAARFDIGRFRNAPPVLVEAVEAEPEPGDDTDGTNTEATDEVADGDQVEDDEVAAPDTPEPSAQTPPPSVAPLDPSAIRAEAIGHARAVVDLCRLAGQPQMAGRFLEQDASLDEVRAALLAAKAEAEAETEIAPHHPQPGRSSAARPWGEIVARTFKLKG

Radius of gyration: 36.77 Å; chains: 1; bounding box: 90×52×100 Å